Protein AF-H6RU99-F1 (afdb_monomer_lite)

Organism: Blastococcus saxobsidens (strain DD2) (NCBI:txid1146883)

Sequence (93 aa):
MIWNSDELGLLRVLAMTDEPVGMFDVTTAINPEPRDQKEREAWLARQLELIDTFLGLYRRGLVHEVVPANGHTGDRYALTQEGQEVTGRRLGR

Radius of gyration: 13.9 Å; chains: 1; bounding box: 32×36×36 Å

Structure (mmCIF, N/CA/C/O backbone):
data_AF-H6RU99-F1
#
_entry.id   AF-H6RU99-F1
#
loop_
_atom_site.group_PDB
_atom_site.id
_atom_site.type_symbol
_atom_site.label_atom_id
_atom_site.label_alt_id
_atom_site.label_comp_id
_atom_site.label_asym_id
_atom_site.label_entity_id
_atom_site.label_seq_id
_atom_site.pdbx_PDB_ins_code
_atom_site.Cartn_x
_atom_site.Cartn_y
_atom_site.Cartn_z
_atom_site.occupancy
_atom_site.B_iso_or_equiv
_atom_site.auth_seq_id
_atom_site.auth_comp_id
_atom_site.auth_asym_id
_atom_site.auth_atom_id
_atom_site.pdbx_PDB_model_num
ATOM 1 N N . MET A 1 1 ? -3.265 -19.271 6.724 1.00 62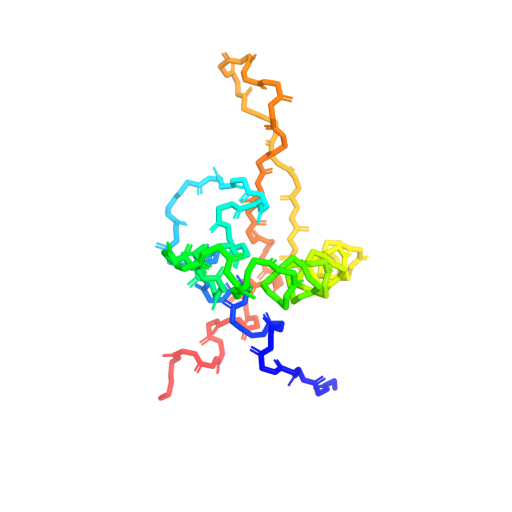.16 1 MET A N 1
ATOM 2 C CA . MET A 1 1 ? -2.990 -18.228 5.715 1.00 62.16 1 MET A CA 1
ATOM 3 C C . MET A 1 1 ? -1.521 -17.851 5.816 1.00 62.16 1 MET A C 1
ATOM 5 O O . MET A 1 1 ? -1.069 -17.569 6.921 1.00 62.16 1 MET A O 1
ATOM 9 N N . ILE A 1 2 ? -0.770 -17.962 4.721 1.00 77.75 2 ILE A N 1
ATOM 10 C CA . ILE A 1 2 ? 0.648 -17.583 4.662 1.00 77.75 2 ILE A CA 1
ATOM 11 C C . ILE A 1 2 ? 0.692 -16.202 4.012 1.00 77.75 2 ILE A C 1
ATOM 13 O O . ILE A 1 2 ? 0.146 -16.046 2.927 1.00 77.75 2 ILE A O 1
ATOM 17 N N . TRP A 1 3 ? 1.279 -15.226 4.699 1.00 83.81 3 TRP A N 1
ATOM 18 C CA . TRP A 1 3 ? 1.448 -13.867 4.184 1.00 83.81 3 TRP A CA 1
ATOM 19 C C . TRP A 1 3 ? 2.790 -13.750 3.478 1.00 83.81 3 TRP A C 1
ATOM 21 O O . TRP A 1 3 ? 3.797 -14.222 4.019 1.00 83.81 3 TRP A O 1
ATOM 31 N N . ASN A 1 4 ? 2.808 -13.128 2.304 1.00 90.88 4 ASN A N 1
ATOM 32 C CA . ASN A 1 4 ? 4.054 -12.845 1.602 1.00 90.88 4 ASN A CA 1
ATOM 33 C C . ASN A 1 4 ? 4.730 -11.572 2.161 1.00 90.88 4 ASN A C 1
ATOM 35 O O . ASN A 1 4 ? 4.161 -10.846 2.983 1.00 90.88 4 ASN A O 1
ATOM 39 N N . SER A 1 5 ? 5.983 -11.330 1.764 1.00 92.44 5 SER A N 1
ATOM 40 C CA . SER A 1 5 ? 6.764 -10.178 2.237 1.00 92.44 5 SER A CA 1
ATOM 41 C C . SER A 1 5 ? 6.121 -8.839 1.892 1.00 92.44 5 SER A C 1
ATOM 43 O O . SER A 1 5 ? 6.203 -7.909 2.690 1.00 92.44 5 SER A O 1
ATOM 45 N N . ASP A 1 6 ? 5.469 -8.757 0.737 1.00 96.00 6 ASP A N 1
ATOM 46 C CA . ASP A 1 6 ? 4.905 -7.523 0.199 1.00 96.00 6 ASP A CA 1
ATOM 47 C C . ASP A 1 6 ? 3.631 -7.148 0.943 1.00 96.00 6 ASP A C 1
ATOM 49 O O . ASP A 1 6 ? 3.495 -6.021 1.404 1.00 96.00 6 ASP A O 1
ATOM 53 N N . GLU A 1 7 ? 2.743 -8.115 1.167 1.00 95.88 7 GLU A N 1
ATOM 54 C CA . GLU A 1 7 ? 1.544 -7.949 1.984 1.00 95.88 7 GLU A CA 1
ATOM 55 C C . GLU A 1 7 ? 1.903 -7.443 3.384 1.00 95.88 7 GLU A C 1
ATOM 57 O O . GLU A 1 7 ? 1.325 -6.473 3.871 1.00 95.88 7 GLU A O 1
ATOM 62 N N . LEU A 1 8 ? 2.896 -8.069 4.027 1.00 94.12 8 LEU A N 1
ATOM 63 C CA . LEU A 1 8 ? 3.361 -7.644 5.346 1.00 94.12 8 LEU A CA 1
ATOM 64 C C . LEU A 1 8 ? 4.029 -6.267 5.305 1.00 94.12 8 LEU A C 1
ATOM 66 O O . LEU A 1 8 ? 3.859 -5.493 6.244 1.00 94.12 8 LEU A O 1
ATOM 70 N N . GLY A 1 9 ? 4.785 -5.960 4.251 1.00 94.94 9 GLY A N 1
ATOM 71 C CA . GLY A 1 9 ? 5.392 -4.648 4.051 1.00 94.94 9 GLY A CA 1
ATOM 72 C C . GLY A 1 9 ? 4.337 -3.550 3.946 1.00 94.94 9 GLY A C 1
ATOM 73 O O . GLY A 1 9 ? 4.411 -2.565 4.675 1.00 94.94 9 GLY A O 1
ATOM 74 N N . LEU A 1 10 ? 3.314 -3.755 3.114 1.00 96.38 10 LEU A N 1
ATOM 75 C CA . LEU A 1 10 ? 2.232 -2.791 2.887 1.00 96.38 10 LEU A CA 1
ATOM 76 C C . LEU A 1 10 ? 1.427 -2.547 4.169 1.00 96.38 10 LEU A C 1
ATOM 78 O O . LEU A 1 10 ? 1.196 -1.398 4.546 1.00 96.38 10 LEU A O 1
ATOM 82 N N . LEU A 1 11 ? 1.059 -3.617 4.885 1.00 95.12 11 LEU A N 1
ATOM 83 C CA . LEU A 1 11 ? 0.354 -3.506 6.166 1.00 95.12 11 LEU A CA 1
ATOM 84 C C . LEU A 1 11 ? 1.199 -2.789 7.229 1.00 95.12 11 LEU A C 1
ATOM 86 O O . LEU A 1 11 ? 0.665 -2.002 8.006 1.00 95.12 11 LEU A O 1
ATOM 90 N N . ARG A 1 12 ? 2.520 -3.016 7.253 1.00 94.25 12 ARG A N 1
ATOM 91 C CA . ARG A 1 12 ? 3.436 -2.318 8.169 1.00 94.25 12 ARG A CA 1
ATOM 92 C C . ARG A 1 12 ? 3.535 -0.832 7.869 1.00 94.25 12 ARG A C 1
ATOM 94 O O . ARG A 1 12 ? 3.484 -0.051 8.810 1.00 94.25 12 ARG A O 1
ATOM 101 N N . VAL A 1 13 ? 3.650 -0.444 6.599 1.00 95.06 13 VAL A N 1
ATOM 102 C CA . VAL A 1 13 ? 3.674 0.976 6.218 1.00 95.06 13 VAL A CA 1
ATOM 103 C C . VAL A 1 13 ? 2.390 1.663 6.684 1.00 95.06 13 VAL A C 1
ATOM 105 O O . VAL A 1 13 ? 2.473 2.683 7.357 1.00 95.06 13 VAL A O 1
ATOM 108 N N . LEU A 1 14 ? 1.221 1.059 6.438 1.00 94.12 14 LEU A N 1
ATOM 109 C CA . LEU A 1 14 ? -0.064 1.585 6.916 1.00 94.12 14 LEU A CA 1
ATOM 110 C C . LEU A 1 14 ? -0.186 1.618 8.451 1.00 94.12 14 LEU A C 1
ATOM 112 O O . LEU A 1 14 ? -0.857 2.486 8.996 1.00 94.12 14 LEU A O 1
ATOM 116 N N . ALA A 1 15 ? 0.436 0.678 9.166 1.00 93.38 15 ALA A N 1
ATOM 117 C CA . ALA A 1 15 ? 0.439 0.672 10.631 1.00 93.38 15 ALA A CA 1
ATOM 118 C C . ALA A 1 15 ? 1.339 1.756 11.242 1.00 93.38 15 ALA A C 1
ATOM 120 O O . ALA A 1 15 ? 1.181 2.084 12.414 1.00 93.38 15 ALA A O 1
ATOM 121 N N . MET A 1 16 ? 2.304 2.269 10.477 1.00 91.31 16 MET A N 1
ATOM 122 C CA . MET A 1 16 ? 3.220 3.327 10.908 1.00 91.31 16 MET A CA 1
ATOM 123 C C . MET A 1 16 ? 2.684 4.736 10.627 1.00 91.31 16 MET A C 1
ATOM 125 O O . MET A 1 16 ? 3.325 5.712 11.009 1.00 91.31 16 MET A O 1
ATOM 129 N N . THR A 1 17 ? 1.547 4.853 9.939 1.00 86.75 17 THR A N 1
ATOM 130 C CA . THR A 1 17 ? 0.926 6.133 9.591 1.00 86.75 17 THR A CA 1
ATOM 131 C C . THR A 1 17 ? -0.267 6.404 10.499 1.00 86.75 17 THR A C 1
ATOM 133 O O . THR A 1 17 ? -1.187 5.591 10.560 1.00 86.75 17 THR A O 1
ATOM 136 N N . ASP A 1 18 ? -0.280 7.564 11.156 1.00 82.81 18 ASP A N 1
ATOM 137 C CA . ASP A 1 18 ? -1.384 7.981 12.036 1.00 82.81 18 ASP A CA 1
ATOM 138 C C . ASP A 1 18 ? -2.595 8.545 11.264 1.00 82.81 18 ASP A C 1
ATOM 140 O O . ASP A 1 18 ? -3.678 8.713 11.824 1.00 82.81 18 ASP A O 1
ATOM 144 N N . GLU A 1 19 ? -2.430 8.820 9.967 1.00 85.69 19 GLU A N 1
ATOM 145 C CA . GLU A 1 19 ? -3.464 9.367 9.086 1.00 85.69 19 GLU A CA 1
ATOM 146 C C . GLU A 1 19 ? -3.701 8.466 7.862 1.00 85.69 19 GLU A C 1
ATOM 148 O O . GLU A 1 19 ? -2.778 7.778 7.420 1.00 85.69 19 GLU A O 1
ATOM 153 N N . PRO A 1 20 ? -4.906 8.490 7.258 1.00 87.38 20 PRO A N 1
ATOM 154 C CA . PRO A 1 20 ? -5.164 7.808 5.994 1.00 87.38 20 PRO A CA 1
ATOM 155 C C . PRO A 1 20 ? -4.228 8.274 4.864 1.00 87.38 20 PRO A C 1
ATOM 157 O O . PRO A 1 20 ? -4.134 9.464 4.536 1.00 87.38 20 PRO A O 1
ATOM 160 N N . VAL A 1 21 ? -3.571 7.323 4.204 1.00 91.81 21 VAL A N 1
ATOM 161 C CA . VAL A 1 21 ? -2.546 7.581 3.176 1.00 91.81 21 VAL A CA 1
ATOM 162 C C . VAL A 1 21 ? -2.984 7.126 1.791 1.00 91.81 21 VAL A C 1
ATOM 164 O O . VAL A 1 21 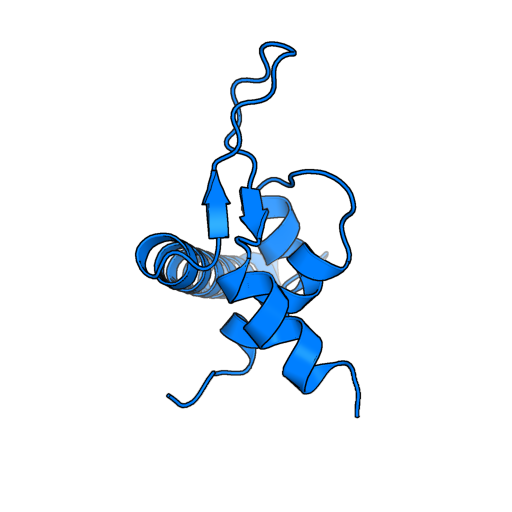? -3.850 6.263 1.655 1.00 91.81 21 VAL A O 1
ATOM 167 N N . GLY A 1 22 ? -2.418 7.729 0.744 1.00 92.94 22 GLY A N 1
ATOM 168 C CA . GLY A 1 22 ? -2.686 7.305 -0.625 1.00 92.94 22 GLY A CA 1
ATOM 169 C C . GLY A 1 22 ? -2.028 5.958 -0.923 1.00 92.94 22 GLY A C 1
ATOM 170 O O . GLY A 1 22 ? -0.940 5.664 -0.433 1.00 92.94 22 GLY A O 1
ATOM 171 N N . MET A 1 23 ? -2.656 5.145 -1.775 1.00 94.06 23 MET A N 1
ATOM 172 C CA . MET A 1 23 ? -2.092 3.849 -2.182 1.00 94.06 23 MET A CA 1
ATOM 173 C C . MET A 1 23 ? -0.677 3.995 -2.761 1.00 94.06 23 MET A C 1
ATOM 175 O O . MET A 1 23 ? 0.211 3.212 -2.432 1.00 94.06 23 MET A O 1
ATOM 179 N N . PHE A 1 24 ? -0.456 5.025 -3.583 1.00 93.44 24 PHE A N 1
ATOM 180 C CA . PHE A 1 24 ? 0.841 5.266 -4.211 1.00 93.44 24 PHE A CA 1
ATOM 181 C C . PHE A 1 24 ? 1.927 5.657 -3.200 1.00 93.44 24 PHE A C 1
ATOM 183 O O . PHE A 1 24 ? 3.081 5.267 -3.369 1.00 93.44 24 PHE A O 1
ATOM 190 N N . ASP A 1 25 ? 1.569 6.366 -2.124 1.00 93.81 25 ASP A N 1
ATOM 191 C CA . ASP A 1 25 ? 2.503 6.691 -1.040 1.00 93.81 25 ASP A CA 1
ATOM 192 C C . ASP A 1 25 ? 2.975 5.404 -0.348 1.00 93.81 25 ASP A C 1
ATOM 194 O O . ASP A 1 25 ? 4.167 5.216 -0.095 1.00 93.81 25 ASP A O 1
ATOM 198 N N . VAL A 1 26 ? 2.043 4.473 -0.113 1.00 95.38 26 VAL A N 1
ATOM 199 C CA . VAL A 1 26 ? 2.323 3.187 0.535 1.00 95.38 26 VAL A CA 1
ATOM 200 C C . VAL A 1 26 ? 3.219 2.305 -0.334 1.00 95.38 26 VAL A C 1
ATOM 202 O O . VAL A 1 26 ? 4.203 1.755 0.163 1.00 95.38 26 VAL A O 1
ATOM 205 N N . THR A 1 27 ? 2.922 2.162 -1.629 1.00 96.81 27 THR A N 1
ATOM 206 C CA . THR A 1 27 ? 3.743 1.324 -2.520 1.00 96.81 27 THR A CA 1
ATOM 207 C C . THR A 1 27 ? 5.119 1.943 -2.765 1.00 96.81 27 THR A C 1
ATOM 209 O O . THR A 1 27 ? 6.119 1.227 -2.764 1.00 96.81 27 THR A O 1
ATOM 212 N N . THR A 1 28 ? 5.204 3.272 -2.875 1.00 96.06 28 THR A N 1
ATOM 213 C CA . THR A 1 28 ? 6.475 4.001 -3.031 1.00 96.06 28 THR A CA 1
ATOM 214 C C . THR A 1 28 ? 7.362 3.900 -1.791 1.00 96.06 28 THR A C 1
ATOM 216 O O . THR A 1 28 ? 8.582 3.840 -1.925 1.00 96.06 28 THR A O 1
ATOM 219 N N . ALA A 1 29 ? 6.793 3.798 -0.586 1.00 95.88 29 ALA A N 1
ATOM 220 C CA . ALA A 1 29 ? 7.576 3.528 0.622 1.00 95.88 29 ALA A CA 1
ATOM 221 C C . ALA A 1 29 ? 8.294 2.161 0.583 1.00 95.88 29 ALA A C 1
ATOM 223 O O . ALA A 1 29 ? 9.346 2.008 1.204 1.00 95.88 29 ALA A O 1
ATOM 224 N N . ILE A 1 30 ? 7.758 1.177 -0.150 1.00 96.19 30 ILE A N 1
ATOM 225 C CA . ILE A 1 30 ? 8.370 -0.155 -0.319 1.00 96.19 30 ILE A CA 1
ATOM 226 C C . ILE A 1 30 ? 9.306 -0.199 -1.527 1.00 96.19 30 ILE A C 1
ATOM 228 O O . ILE A 1 30 ? 10.355 -0.839 -1.475 1.00 96.19 30 ILE A O 1
ATOM 232 N N . ASN A 1 31 ? 8.928 0.467 -2.614 1.00 97.19 31 ASN A N 1
ATOM 233 C CA . ASN A 1 31 ? 9.667 0.500 -3.869 1.00 97.19 31 ASN A CA 1
ATOM 234 C C . ASN A 1 31 ? 9.851 1.961 -4.322 1.00 97.19 31 ASN A C 1
ATOM 236 O O . ASN A 1 31 ? 9.085 2.455 -5.158 1.00 97.19 31 ASN A O 1
ATOM 240 N N . PRO A 1 32 ? 10.837 2.673 -3.742 1.00 96.81 32 PRO A N 1
ATOM 241 C CA . PRO A 1 32 ? 11.072 4.082 -4.029 1.00 96.81 32 PRO A CA 1
ATOM 242 C C . PRO A 1 32 ? 11.398 4.320 -5.500 1.00 96.81 32 PRO A C 1
ATOM 244 O O . PRO A 1 32 ? 12.040 3.490 -6.143 1.00 96.81 32 PRO A O 1
ATOM 247 N N . GLU A 1 33 ? 10.988 5.476 -6.023 1.00 94.38 33 GLU A N 1
ATOM 248 C CA . GLU A 1 33 ? 11.308 5.853 -7.399 1.00 94.38 33 GLU A CA 1
ATOM 249 C C . GLU A 1 33 ? 12.834 5.950 -7.595 1.00 94.38 33 GLU A C 1
ATOM 251 O O . GLU A 1 33 ? 13.524 6.607 -6.801 1.00 94.38 33 GLU A O 1
ATOM 256 N N . PRO A 1 34 ? 13.393 5.294 -8.628 1.00 95.19 34 PRO A N 1
ATOM 257 C CA . PRO A 1 34 ? 14.820 5.334 -8.883 1.00 95.19 34 PRO A CA 1
ATOM 258 C C . PRO A 1 34 ? 15.237 6.711 -9.397 1.00 95.19 34 PRO A C 1
ATOM 260 O O . PRO A 1 34 ? 14.497 7.406 -10.091 1.00 95.19 34 PRO A O 1
ATOM 263 N N . ARG A 1 35 ? 16.484 7.091 -9.107 1.00 94.75 35 ARG A N 1
ATOM 264 C CA . ARG A 1 35 ? 17.083 8.315 -9.665 1.00 94.75 35 ARG A CA 1
ATOM 265 C C . ARG A 1 35 ? 17.556 8.128 -11.106 1.00 94.75 35 ARG A C 1
ATOM 267 O O . ARG A 1 35 ? 17.631 9.107 -11.844 1.00 94.75 35 ARG A O 1
ATOM 274 N N . ASP A 1 36 ? 17.921 6.902 -11.486 1.00 95.44 36 ASP A N 1
ATOM 275 C CA . ASP A 1 36 ? 18.362 6.580 -12.843 1.00 95.44 36 ASP A CA 1
ATOM 276 C C . ASP A 1 36 ? 17.160 6.220 -13.724 1.00 95.44 36 ASP A C 1
ATOM 278 O O . ASP A 1 36 ? 16.394 5.295 -13.450 1.00 95.44 36 ASP A O 1
ATOM 282 N N . GLN A 1 37 ? 17.038 6.929 -14.842 1.00 93.31 37 GLN A N 1
ATOM 283 C CA . GLN A 1 37 ? 16.013 6.706 -15.852 1.00 93.31 37 GLN A CA 1
ATOM 284 C C . GLN A 1 37 ? 16.076 5.295 -16.472 1.00 93.31 37 GLN A C 1
ATOM 286 O O . GLN A 1 37 ? 15.055 4.807 -16.959 1.00 93.31 37 GLN A O 1
ATOM 291 N N . LYS A 1 38 ? 17.234 4.620 -16.448 1.00 94.56 38 LYS A N 1
ATOM 292 C CA . LYS A 1 38 ? 17.395 3.236 -16.930 1.00 94.56 38 LYS A CA 1
ATOM 293 C C . LYS A 1 38 ? 16.688 2.205 -16.053 1.00 94.56 38 LYS A C 1
ATOM 295 O O . LYS A 1 38 ? 16.295 1.158 -16.554 1.00 94.56 38 LYS A O 1
ATOM 300 N N . GLU A 1 39 ? 16.504 2.497 -14.769 1.00 95.06 39 GLU A N 1
ATOM 301 C CA . GLU A 1 39 ? 15.836 1.597 -13.820 1.00 95.06 39 GLU A CA 1
ATOM 302 C C . GLU A 1 39 ? 14.312 1.793 -13.809 1.00 95.06 39 GLU A C 1
ATOM 304 O O . GLU A 1 39 ? 13.582 1.006 -13.206 1.00 95.06 39 GLU A O 1
ATOM 309 N N . ARG A 1 40 ? 13.807 2.821 -14.507 1.00 94.50 40 ARG A N 1
ATOM 310 C CA . ARG A 1 40 ? 12.400 3.232 -14.444 1.00 94.50 40 ARG A CA 1
ATOM 311 C C . ARG A 1 40 ? 11.427 2.156 -14.919 1.00 94.50 40 ARG A C 1
ATOM 313 O O . ARG A 1 40 ? 10.353 2.030 -14.345 1.00 94.50 40 ARG A O 1
ATOM 320 N N . GLU A 1 41 ? 11.778 1.384 -15.945 1.00 96.69 41 GLU A N 1
ATOM 321 C CA . GLU A 1 41 ? 10.900 0.326 -16.466 1.00 96.69 41 GLU A CA 1
ATOM 322 C C . GLU A 1 41 ? 10.739 -0.823 -15.459 1.00 96.69 41 GLU A C 1
ATOM 324 O O . GLU A 1 41 ? 9.618 -1.231 -15.159 1.00 96.69 41 GLU A O 1
ATOM 329 N N . ALA A 1 42 ? 11.846 -1.282 -14.868 1.00 97.06 42 ALA A N 1
ATOM 330 C CA . ALA A 1 42 ? 11.823 -2.311 -13.831 1.00 97.06 42 ALA A CA 1
ATOM 331 C C . ALA A 1 42 ? 11.083 -1.829 -12.574 1.00 97.06 42 ALA A C 1
ATOM 333 O O . ALA A 1 42 ? 10.281 -2.567 -11.999 1.00 97.06 42 ALA A O 1
ATOM 334 N N . TRP A 1 43 ? 11.298 -0.570 -12.181 1.00 97.31 43 TRP A N 1
ATOM 335 C CA . TRP A 1 43 ? 10.560 0.046 -11.083 1.00 97.31 43 TRP A CA 1
ATOM 336 C C . TRP A 1 43 ? 9.052 0.105 -11.359 1.00 97.31 43 TRP A C 1
ATOM 338 O O . TRP A 1 43 ? 8.274 -0.265 -10.482 1.00 97.31 43 TRP A O 1
ATOM 348 N N . LEU A 1 44 ? 8.631 0.509 -12.565 1.00 97.25 44 LEU A N 1
ATOM 349 C CA . LEU A 1 44 ? 7.216 0.554 -12.951 1.00 97.25 44 LEU A CA 1
ATOM 350 C C . LEU A 1 44 ? 6.568 -0.831 -12.877 1.00 97.25 44 LEU A C 1
ATOM 352 O O . LEU A 1 44 ? 5.486 -0.963 -12.310 1.00 97.25 44 LEU A O 1
ATOM 356 N N . ALA A 1 45 ? 7.234 -1.862 -13.404 1.00 97.94 45 ALA A N 1
ATOM 357 C CA . ALA A 1 45 ? 6.739 -3.234 -13.323 1.00 97.94 45 ALA A CA 1
ATOM 358 C C . ALA A 1 45 ? 6.529 -3.660 -11.862 1.00 97.94 45 ALA A C 1
ATOM 360 O O . ALA A 1 45 ? 5.458 -4.144 -11.500 1.00 97.94 45 ALA A O 1
ATOM 361 N N . ARG A 1 46 ? 7.509 -3.378 -10.997 1.00 97.81 46 ARG A N 1
ATOM 362 C CA . ARG A 1 46 ? 7.411 -3.680 -9.569 1.00 97.81 46 ARG A CA 1
ATOM 363 C C . ARG A 1 46 ? 6.326 -2.866 -8.856 1.00 97.81 46 ARG A C 1
ATOM 365 O O . ARG A 1 46 ? 5.659 -3.389 -7.966 1.00 97.81 46 ARG A O 1
ATOM 372 N N . GLN A 1 47 ? 6.110 -1.610 -9.247 1.00 97.81 47 GLN A N 1
ATOM 373 C CA . GLN A 1 47 ? 5.014 -0.808 -8.700 1.00 97.81 47 GLN A CA 1
ATOM 374 C C . GLN A 1 47 ? 3.647 -1.406 -9.020 1.00 97.81 47 GLN A C 1
ATOM 376 O O . GLN A 1 47 ? 2.785 -1.423 -8.144 1.00 97.81 47 GLN A O 1
ATOM 381 N N . LEU A 1 48 ? 3.449 -1.927 -10.233 1.00 97.62 48 LEU A N 1
ATOM 382 C CA . LEU A 1 48 ? 2.191 -2.576 -10.605 1.00 97.62 48 LEU A CA 1
ATOM 383 C C . LEU A 1 48 ? 1.928 -3.828 -9.756 1.00 97.62 48 LEU A C 1
ATOM 385 O O . LEU A 1 48 ? 0.820 -3.992 -9.254 1.00 97.62 48 LEU A O 1
ATOM 389 N N . GLU A 1 49 ? 2.949 -4.650 -9.498 1.00 98.12 49 GLU A N 1
ATOM 390 C CA . GLU A 1 49 ? 2.823 -5.814 -8.603 1.00 98.12 49 GLU A CA 1
ATOM 391 C C . GLU A 1 49 ? 2.421 -5.420 -7.171 1.00 98.12 49 GLU A C 1
ATOM 393 O O . GLU A 1 49 ? 1.598 -6.086 -6.532 1.00 98.12 49 GLU A O 1
ATOM 398 N N . LEU A 1 50 ? 2.988 -4.327 -6.649 1.00 98.19 50 LEU A N 1
ATOM 399 C CA . LEU A 1 50 ? 2.655 -3.820 -5.317 1.00 98.19 50 LEU A CA 1
ATOM 400 C C . LEU A 1 50 ? 1.237 -3.243 -5.261 1.00 98.19 50 LEU A C 1
ATOM 402 O O . LEU A 1 50 ? 0.537 -3.463 -4.272 1.00 98.19 50 LEU A O 1
ATOM 406 N N . ILE A 1 51 ? 0.793 -2.560 -6.319 1.00 96.88 51 ILE A N 1
ATOM 407 C CA . ILE A 1 51 ? -0.589 -2.079 -6.455 1.00 96.88 51 ILE A CA 1
ATOM 408 C C . ILE A 1 51 ? -1.561 -3.263 -6.473 1.00 96.88 51 ILE A C 1
ATOM 410 O O . ILE A 1 51 ? -2.524 -3.277 -5.706 1.00 96.88 51 ILE A O 1
ATOM 414 N N . ASP A 1 52 ? -1.289 -4.294 -7.274 1.00 97.62 52 ASP A N 1
ATOM 415 C CA . ASP A 1 52 ? -2.123 -5.499 -7.327 1.00 97.62 52 ASP A CA 1
ATOM 416 C C . ASP A 1 52 ? -2.203 -6.196 -5.963 1.00 97.62 52 ASP A C 1
ATOM 418 O O . ASP A 1 52 ? -3.284 -6.606 -5.521 1.00 97.62 52 ASP A O 1
ATOM 422 N N . THR A 1 53 ? -1.073 -6.268 -5.254 1.00 97.62 53 THR A N 1
ATOM 423 C CA . THR A 1 53 ? -1.007 -6.812 -3.893 1.00 97.62 53 THR A CA 1
ATOM 424 C C . THR A 1 53 ? -1.851 -5.982 -2.922 1.00 97.62 53 THR A C 1
ATOM 426 O O . THR A 1 53 ? -2.645 -6.543 -2.162 1.00 97.62 53 THR A O 1
ATOM 429 N N . PHE A 1 54 ? -1.753 -4.651 -2.977 1.00 97.44 54 PHE A N 1
ATOM 430 C CA . PHE A 1 54 ? -2.550 -3.745 -2.148 1.00 97.44 54 PHE A CA 1
ATOM 431 C C . PHE A 1 54 ? -4.052 -3.919 -2.398 1.00 97.44 54 PHE A C 1
ATOM 433 O O . PHE A 1 54 ? -4.833 -4.070 -1.456 1.00 97.44 54 PHE A O 1
ATOM 440 N N . LEU A 1 55 ? -4.467 -3.984 -3.666 1.00 96.12 55 LEU A N 1
ATOM 441 C CA . LEU A 1 55 ? -5.856 -4.248 -4.042 1.00 96.12 55 LEU A CA 1
ATOM 442 C C . LEU A 1 55 ? -6.338 -5.618 -3.546 1.00 96.12 55 LEU A C 1
ATOM 444 O O . LEU A 1 55 ? -7.529 -5.800 -3.286 1.00 96.12 55 LEU A O 1
ATOM 448 N N . GLY A 1 56 ? -5.438 -6.594 -3.416 1.00 96.56 56 GLY A N 1
ATOM 449 C CA . GLY A 1 56 ? -5.711 -7.870 -2.760 1.00 96.56 56 GLY A CA 1
ATOM 450 C C . GLY A 1 56 ? -6.025 -7.713 -1.269 1.00 96.56 56 GLY A C 1
ATOM 451 O O . GLY A 1 56 ? -6.992 -8.301 -0.786 1.00 96.56 56 GLY A O 1
ATOM 452 N N . LEU A 1 57 ? -5.258 -6.891 -0.545 1.00 96.50 57 LEU A N 1
ATOM 453 C CA . LEU A 1 57 ? -5.497 -6.589 0.874 1.00 96.50 57 LEU A CA 1
ATOM 454 C C . LEU A 1 57 ? -6.819 -5.840 1.088 1.00 96.50 57 LEU A C 1
ATOM 456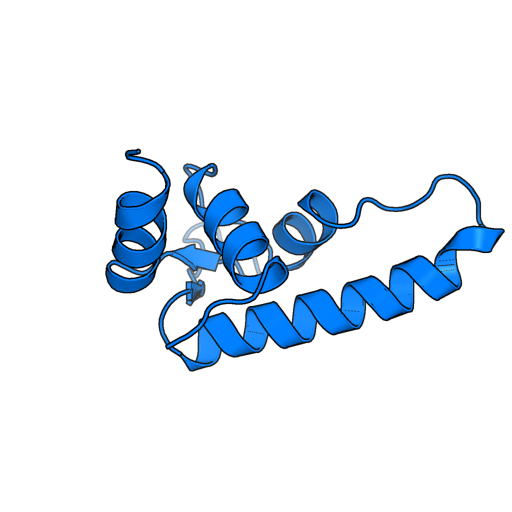 O O . LEU A 1 57 ? -7.575 -6.183 2.001 1.00 96.50 57 LEU A O 1
ATOM 460 N N . TYR A 1 58 ? -7.121 -4.873 0.217 1.00 95.94 58 TYR A N 1
ATOM 461 C CA . TYR A 1 58 ? -8.392 -4.146 0.213 1.00 95.94 58 TYR A CA 1
ATOM 462 C C . TYR A 1 58 ? -9.580 -5.091 -0.010 1.00 95.94 58 TYR A C 1
ATOM 464 O O . TYR A 1 58 ? -10.499 -5.144 0.803 1.00 95.94 58 TYR A O 1
ATOM 472 N N . ARG A 1 59 ? -9.526 -5.934 -1.052 1.00 96.25 59 ARG A N 1
ATOM 473 C CA . ARG A 1 59 ? -10.579 -6.927 -1.344 1.00 96.25 59 ARG A CA 1
ATOM 474 C C . ARG A 1 59 ? -10.792 -7.941 -0.218 1.00 96.25 59 ARG A C 1
ATOM 476 O O . ARG A 1 59 ? -11.876 -8.504 -0.102 1.00 96.25 59 ARG A O 1
ATOM 483 N N . ARG A 1 60 ? -9.769 -8.181 0.603 1.00 95.50 60 ARG A N 1
ATOM 484 C CA . ARG A 1 60 ? -9.830 -9.059 1.780 1.00 95.50 60 ARG A CA 1
ATOM 485 C C . ARG A 1 60 ? -10.307 -8.352 3.050 1.00 95.50 60 ARG A C 1
ATOM 487 O O . ARG A 1 60 ? -10.400 -9.011 4.075 1.00 95.50 60 ARG A O 1
ATOM 494 N N . GLY A 1 61 ? -10.599 -7.052 2.998 1.00 96.06 61 GLY A N 1
ATOM 495 C CA . GLY A 1 61 ? -11.114 -6.296 4.141 1.00 96.06 61 GLY A CA 1
ATOM 496 C C . GLY A 1 61 ? -10.064 -5.953 5.199 1.00 96.06 61 GLY A C 1
ATOM 497 O O . GLY A 1 61 ? -10.415 -5.644 6.333 1.00 96.06 61 GLY A O 1
ATOM 498 N N . LEU A 1 62 ? -8.774 -5.993 4.858 1.00 95.88 62 LEU A N 1
ATOM 499 C CA . LEU A 1 62 ? -7.680 -5.640 5.779 1.00 95.88 62 LEU A CA 1
ATOM 500 C C . LEU A 1 62 ? -7.345 -4.149 5.731 1.00 95.88 62 LEU A C 1
ATOM 502 O O . LEU A 1 62 ? -6.776 -3.588 6.666 1.00 95.88 62 LEU A O 1
ATOM 506 N N . VAL A 1 63 ? -7.693 -3.526 4.612 1.00 95.81 63 VAL A N 1
ATOM 507 C CA . VAL A 1 63 ? -7.520 -2.110 4.324 1.00 95.81 63 VAL A CA 1
ATOM 508 C C . VAL A 1 63 ? -8.860 -1.601 3.819 1.00 95.81 63 VAL A C 1
ATOM 510 O O . VAL A 1 63 ? -9.541 -2.305 3.074 1.00 95.81 63 VAL A O 1
ATOM 513 N N . HIS A 1 64 ? -9.245 -0.399 4.221 1.00 94.50 64 HIS A N 1
ATOM 514 C CA . HIS A 1 64 ? -10.456 0.251 3.740 1.00 94.50 64 HIS A CA 1
ATOM 515 C C . HIS A 1 64 ? -10.137 1.654 3.246 1.00 94.50 64 HIS A C 1
ATOM 517 O O . HIS A 1 64 ? -9.172 2.278 3.691 1.00 94.50 64 HIS A O 1
ATOM 523 N N . GLU A 1 65 ? -10.952 2.121 2.311 1.00 92.94 65 GLU A N 1
ATOM 524 C CA . GLU A 1 65 ? -10.891 3.487 1.819 1.00 92.94 65 GLU A CA 1
ATOM 525 C C . GLU A 1 65 ? -11.573 4.423 2.826 1.00 92.94 65 GLU A C 1
ATOM 527 O O . GLU A 1 65 ? -12.628 4.103 3.380 1.00 92.94 65 GLU A O 1
ATOM 532 N N . VAL A 1 66 ? -10.963 5.576 3.068 1.00 89.38 66 VAL A N 1
ATOM 533 C CA . VAL A 1 66 ? -11.453 6.640 3.937 1.00 89.38 66 VAL A CA 1
ATOM 534 C C . VAL A 1 66 ? -11.669 7.872 3.076 1.00 89.38 66 VAL A C 1
ATOM 536 O O . VAL A 1 66 ? -10.720 8.410 2.513 1.00 89.38 66 VAL A O 1
ATOM 539 N N . VAL A 1 67 ? -12.910 8.351 3.009 1.00 78.38 67 VAL A N 1
ATOM 540 C CA . VAL A 1 67 ? -13.233 9.606 2.323 1.00 78.38 67 VAL A CA 1
ATOM 541 C C . VAL A 1 67 ? -12.885 10.774 3.250 1.00 78.38 67 VAL A C 1
ATOM 543 O O . VAL A 1 67 ? -13.497 10.903 4.316 1.00 78.38 67 VAL A O 1
ATOM 546 N N . PRO A 1 68 ? -11.922 11.641 2.894 1.00 67.38 68 PRO A N 1
ATOM 547 C CA . PRO A 1 68 ? -11.569 12.775 3.734 1.00 67.38 68 PRO A CA 1
ATOM 548 C C . PRO A 1 68 ? -12.719 13.789 3.804 1.00 67.38 68 PRO A C 1
ATOM 550 O O . PRO A 1 68 ? -13.262 14.207 2.782 1.00 67.38 68 PRO A O 1
ATOM 553 N N . ALA A 1 69 ? -13.049 14.274 5.004 1.00 66.94 69 ALA A N 1
ATOM 554 C CA . ALA A 1 69 ? -14.079 15.306 5.190 1.00 66.94 69 ALA A CA 1
ATOM 555 C C . ALA A 1 69 ? -13.710 16.672 4.564 1.00 66.94 69 ALA A C 1
ATOM 557 O O . ALA A 1 69 ? -14.554 17.560 4.469 1.00 66.94 69 ALA A O 1
ATOM 558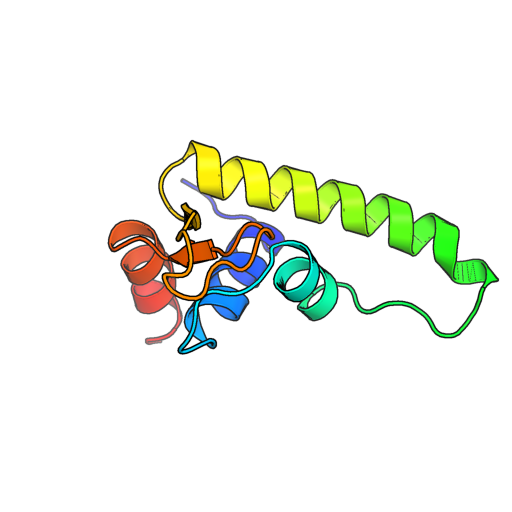 N N . ASN A 1 70 ? -12.454 16.851 4.142 1.00 67.12 70 ASN A N 1
ATOM 559 C CA . ASN A 1 70 ? -11.915 18.101 3.601 1.00 67.12 70 ASN A CA 1
ATOM 560 C C . ASN A 1 70 ? -12.113 18.268 2.080 1.00 67.12 70 ASN A C 1
ATOM 562 O O . ASN A 1 70 ? -11.572 19.209 1.503 1.00 67.12 70 ASN A O 1
ATOM 566 N N . GLY A 1 71 ? -12.857 17.372 1.422 1.00 60.38 71 GLY A N 1
ATOM 567 C CA . GLY A 1 71 ? -13.124 17.458 -0.017 1.00 60.38 71 GLY A CA 1
ATOM 568 C C . GLY A 1 71 ? -11.942 17.063 -0.910 1.00 60.38 71 GLY A C 1
ATOM 569 O O . GLY A 1 71 ? -11.992 17.305 -2.115 1.00 60.38 71 GLY A O 1
ATOM 570 N N . HIS A 1 72 ? -10.886 16.455 -0.355 1.00 62.34 72 HIS A N 1
ATOM 571 C CA . HIS A 1 72 ? -9.868 15.787 -1.164 1.00 62.34 72 HIS A CA 1
ATOM 572 C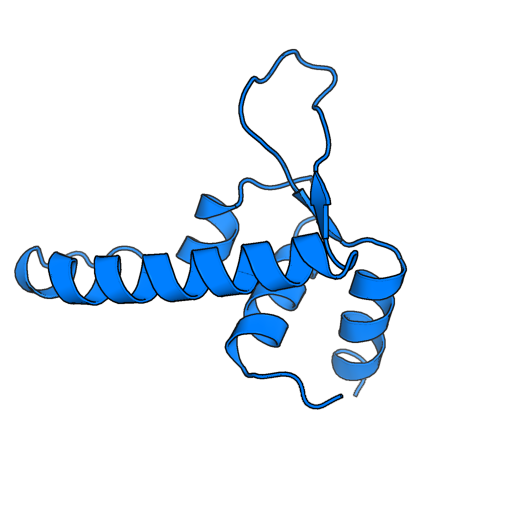 C . HIS A 1 72 ? -10.494 14.654 -1.987 1.00 62.34 72 HIS A C 1
ATOM 574 O O . HIS A 1 72 ? -11.240 13.829 -1.466 1.00 62.34 72 HIS A O 1
ATOM 580 N N . THR A 1 73 ? -10.153 14.615 -3.274 1.00 64.44 73 THR A N 1
ATOM 581 C CA . THR A 1 73 ? -10.715 13.686 -4.267 1.00 64.44 73 THR A CA 1
ATOM 582 C C . THR A 1 73 ? -9.861 12.441 -4.505 1.00 64.44 73 THR A C 1
ATOM 584 O O . THR A 1 73 ? -10.195 11.644 -5.373 1.00 64.44 73 THR A O 1
ATOM 587 N N . GLY A 1 74 ? -8.735 12.300 -3.801 1.00 70.31 74 GLY A N 1
ATOM 588 C CA . GLY A 1 74 ? -7.863 11.134 -3.927 1.00 70.31 74 GLY A CA 1
ATOM 589 C C . GLY A 1 74 ? -8.181 10.087 -2.869 1.00 70.31 74 GLY A C 1
ATOM 590 O O . GLY A 1 74 ? -8.261 10.434 -1.689 1.00 70.31 74 GLY A O 1
ATOM 591 N N . ASP A 1 75 ? -8.298 8.830 -3.292 1.00 84.06 75 ASP A N 1
ATOM 592 C CA . ASP A 1 75 ? -8.516 7.682 -2.416 1.00 84.06 75 ASP A CA 1
ATOM 593 C C . ASP A 1 75 ? -7.452 7.640 -1.308 1.00 84.06 75 ASP A C 1
ATOM 595 O O . ASP A 1 75 ? -6.239 7.595 -1.564 1.00 84.06 75 ASP A O 1
ATOM 599 N N . ARG A 1 76 ? -7.904 7.651 -0.054 1.00 91.75 76 ARG A N 1
ATOM 600 C CA . ARG A 1 76 ? -7.055 7.460 1.124 1.00 91.75 76 ARG A CA 1
ATOM 601 C C . ARG A 1 76 ? -7.410 6.153 1.792 1.00 91.75 76 ARG A C 1
ATOM 603 O O . ARG A 1 76 ? -8.562 5.748 1.772 1.00 91.75 76 ARG A O 1
ATOM 610 N N . TYR A 1 77 ? -6.434 5.513 2.413 1.00 94.00 77 TYR A N 1
ATOM 611 C CA . TYR A 1 77 ? -6.594 4.171 2.942 1.00 94.00 77 TYR A CA 1
ATOM 612 C C . TYR A 1 77 ? -6.042 4.056 4.358 1.00 94.00 77 TYR A C 1
ATOM 614 O O . TYR A 1 77 ? -5.032 4.671 4.700 1.00 94.00 77 TYR A O 1
ATOM 622 N N . ALA A 1 78 ? -6.710 3.238 5.166 1.00 94.62 78 ALA A N 1
ATOM 623 C CA . ALA A 1 78 ? -6.311 2.906 6.528 1.00 94.62 78 ALA A CA 1
ATOM 624 C C . ALA A 1 78 ? -6.522 1.410 6.807 1.00 94.62 78 ALA A C 1
ATOM 626 O O . ALA A 1 78 ? -7.324 0.737 6.148 1.00 94.62 78 ALA A O 1
ATOM 627 N N . LEU A 1 79 ? -5.811 0.876 7.805 1.00 95.38 79 LEU A N 1
ATOM 628 C CA . LEU A 1 79 ? -6.037 -0.494 8.270 1.00 95.38 79 LEU A CA 1
ATOM 629 C C . LEU A 1 79 ? -7.433 -0.636 8.879 1.00 95.38 79 LEU A C 1
ATOM 631 O O . LEU A 1 79 ? -7.894 0.227 9.625 1.00 95.38 79 LEU A O 1
ATOM 635 N N . THR A 1 80 ? -8.090 -1.759 8.608 1.00 95.06 80 THR A N 1
ATOM 636 C CA . THR A 1 80 ? -9.229 -2.202 9.421 1.00 95.06 80 THR A CA 1
ATOM 637 C C . THR A 1 80 ? -8.736 -2.775 10.751 1.00 95.06 80 THR A C 1
ATOM 639 O O . THR A 1 80 ? -7.542 -3.026 10.926 1.00 95.06 80 THR A O 1
ATOM 642 N N . GLN A 1 81 ? -9.651 -3.046 11.687 1.00 92.50 81 GLN A N 1
ATOM 643 C CA . GLN A 1 81 ? -9.310 -3.746 12.930 1.00 92.50 81 GLN A CA 1
ATOM 644 C C . GLN A 1 81 ? -8.604 -5.087 12.650 1.00 92.50 81 GLN A C 1
ATOM 646 O O . GLN A 1 81 ? -7.595 -5.398 13.277 1.00 92.50 81 GLN A O 1
ATOM 651 N N . GLU A 1 82 ? -9.073 -5.853 11.661 1.00 92.56 82 GLU A N 1
ATOM 652 C CA . GLU A 1 82 ? -8.431 -7.111 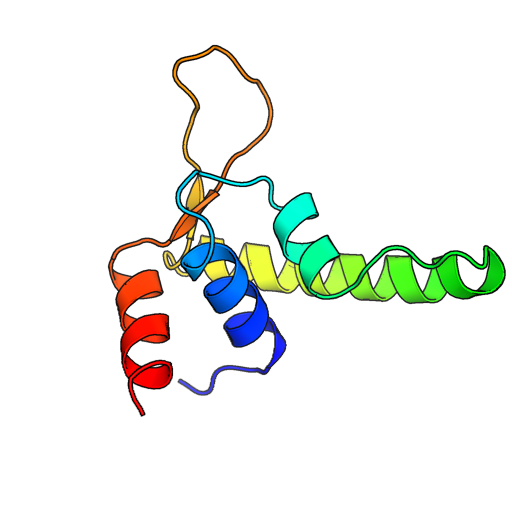11.266 1.00 92.56 82 GLU A CA 1
ATOM 653 C C . GLU A 1 82 ? -7.012 -6.882 10.719 1.00 92.56 82 GLU A C 1
ATOM 655 O O . GLU A 1 82 ? -6.073 -7.584 11.103 1.00 92.56 82 GLU A O 1
ATOM 660 N N . GLY A 1 83 ? -6.819 -5.855 9.883 1.00 91.31 83 GLY A N 1
ATOM 661 C CA . GLY A 1 83 ? -5.494 -5.458 9.398 1.00 91.31 83 GLY A CA 1
ATOM 662 C C . GLY A 1 83 ? -4.539 -5.052 10.528 1.00 91.31 83 GLY A C 1
ATOM 663 O O . GLY A 1 83 ? -3.362 -5.433 10.525 1.00 91.31 83 GLY A O 1
ATOM 664 N N . GLN A 1 84 ? -5.045 -4.339 11.538 1.00 90.50 84 GLN A N 1
ATOM 665 C CA . GLN A 1 84 ? -4.281 -3.980 12.735 1.00 90.50 84 GLN A CA 1
ATOM 666 C C . GLN A 1 84 ? -3.881 -5.219 13.539 1.00 90.50 84 GLN A C 1
ATOM 668 O O . GLN A 1 84 ? -2.730 -5.327 13.953 1.00 90.50 84 GLN A O 1
ATOM 673 N N . GLU A 1 85 ? -4.777 -6.190 13.717 1.00 89.62 85 GLU A N 1
ATOM 674 C CA . GLU A 1 85 ? -4.467 -7.427 14.438 1.00 89.62 85 GLU A CA 1
ATOM 675 C C . GLU A 1 85 ? -3.396 -8.268 13.737 1.00 89.62 85 GLU A C 1
ATOM 677 O O . GLU A 1 85 ? -2.484 -8.780 14.394 1.00 89.62 85 GLU A O 1
ATOM 682 N N . VAL A 1 86 ? -3.471 -8.401 12.409 1.00 87.56 86 VAL A N 1
ATOM 683 C CA . VAL A 1 86 ? -2.453 -9.109 11.613 1.00 87.56 86 VAL A CA 1
ATOM 684 C C . VAL A 1 86 ? -1.074 -8.482 11.819 1.00 87.56 86 VAL A C 1
ATOM 686 O O . VAL A 1 86 ? -0.078 -9.196 11.973 1.00 87.56 86 VAL A O 1
ATOM 689 N N . THR A 1 87 ? -1.027 -7.153 11.883 1.00 84.25 87 THR A N 1
ATOM 690 C CA . THR A 1 87 ? 0.212 -6.388 12.033 1.00 84.25 87 THR A CA 1
ATOM 691 C C . THR A 1 87 ? 0.727 -6.428 13.479 1.00 84.25 87 THR A C 1
ATOM 693 O O . THR A 1 87 ? 1.890 -6.760 13.721 1.00 84.25 87 THR A O 1
ATOM 696 N N . GLY A 1 88 ? -0.149 -6.215 14.464 1.00 75.50 88 GLY A N 1
ATOM 697 C CA . GLY A 1 88 ? 0.169 -6.212 15.894 1.00 75.50 88 GLY A CA 1
ATOM 698 C C . GLY A 1 88 ? 0.623 -7.571 16.434 1.00 75.50 88 GLY A C 1
ATOM 699 O O . GLY A 1 88 ? 1.585 -7.639 17.198 1.00 75.50 88 GLY A O 1
ATOM 700 N N . ARG A 1 89 ? 0.036 -8.684 15.966 1.00 62.50 89 ARG A N 1
ATOM 701 C CA . ARG A 1 89 ? 0.475 -10.046 16.345 1.00 62.50 89 ARG A CA 1
ATOM 702 C C . ARG A 1 89 ? 1.907 -10.373 15.898 1.00 62.50 89 ARG A C 1
ATOM 704 O O . ARG A 1 89 ? 2.473 -11.355 16.380 1.00 62.50 89 ARG A O 1
ATOM 711 N N . ARG A 1 90 ? 2.490 -9.595 14.975 1.00 60.12 90 ARG A N 1
ATOM 712 C CA . ARG A 1 90 ? 3.836 -9.822 14.417 1.00 60.12 90 ARG A CA 1
ATOM 713 C C . ARG A 1 90 ? 4.850 -8.705 14.663 1.00 60.12 90 ARG A C 1
ATOM 715 O O . ARG A 1 90 ? 6.027 -8.950 14.427 1.00 60.12 90 ARG A O 1
ATOM 722 N N . LEU A 1 91 ? 4.429 -7.526 15.118 1.00 55.81 91 LEU A N 1
ATOM 723 C CA . LEU A 1 91 ? 5.331 -6.458 15.576 1.00 55.81 91 LEU A CA 1
ATOM 724 C C . LEU A 1 91 ? 5.600 -6.510 17.093 1.00 55.81 91 LEU A C 1
ATOM 726 O O . LEU A 1 91 ? 6.515 -5.851 17.567 1.00 55.81 91 LEU A O 1
ATOM 730 N N . GLY A 1 92 ? 4.831 -7.306 17.848 1.00 50.84 92 GLY A N 1
ATOM 731 C CA . GLY A 1 92 ? 4.997 -7.516 19.293 1.00 50.84 92 GLY A CA 1
ATOM 732 C C . GLY A 1 92 ? 5.879 -8.707 19.703 1.00 50.84 92 GLY A C 1
ATOM 733 O O . GLY A 1 92 ? 5.649 -9.269 20.773 1.00 50.84 92 GLY A O 1
ATOM 734 N N . ARG A 1 93 ? 6.832 -9.142 18.867 1.00 40.56 93 ARG A N 1
ATOM 735 C CA . ARG A 1 93 ? 7.867 -10.128 19.236 1.00 40.56 93 ARG A CA 1
ATOM 736 C C . ARG A 1 93 ? 9.244 -9.676 18.792 1.00 40.56 93 ARG A C 1
ATOM 738 O O . ARG A 1 93 ? 9.349 -9.267 17.617 1.00 40.56 93 ARG A O 1
#

Foldseek 3Di:
DDDDPLLLQLLVLQVPDPDFAALQVSLCVVQPQDPDPVCRVVSVVSSVVSSVSVVVCCVVQQKDWDDDPVPDPGTTIHGDPNSVCVNVVPVVD

Secondary structure (DSSP, 8-state):
-PPPHHHHHHHHHHHT-SS-EEHHHHHHHHSPPPSSGGGHHHHHHHHHHHHHHHHHHHHTTSEEEE--TT---S-EEEE-HHHHHHHHHHH--

pLDDT: mean 88.82, std 12.46, range [40.56, 98.19]